Protein AF-A0A969HYB5-F1 (afdb_monomer_lite)

pLDDT: mean 87.38, std 11.6, range [45.75, 97.94]

Sequence (92 aa):
MGRLATFSATGLGVATGHDTLQQGLLEAVFRDEVATLGEATMAAKIDLFIEGRHEDLLNTFVILGDPALQLPAISTDDAPRLYLPLVRRLGA

Structure (mmCIF, N/CA/C/O backbone):
data_AF-A0A969HYB5-F1
#
_entry.id   AF-A0A969HYB5-F1
#
loop_
_atom_site.group_PDB
_atom_site.id
_atom_site.type_symbol
_atom_site.label_atom_id
_atom_site.label_alt_id
_atom_site.label_comp_id
_at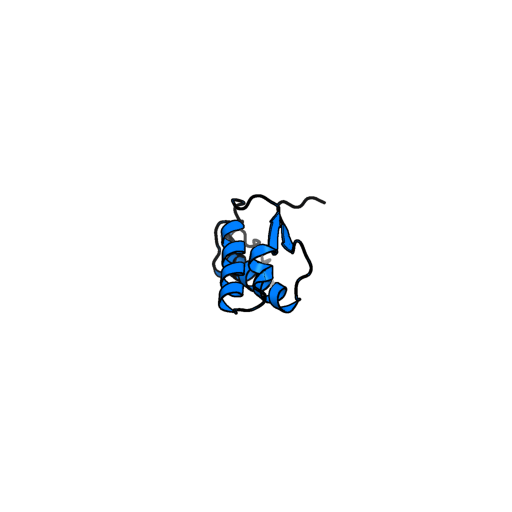om_site.label_asym_id
_atom_site.label_entity_id
_atom_site.label_seq_id
_atom_site.pdbx_PDB_ins_code
_atom_site.Cartn_x
_atom_site.Cartn_y
_atom_site.Cartn_z
_at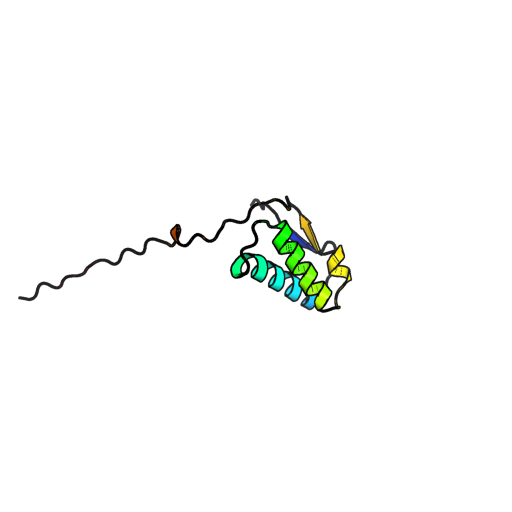om_site.occupancy
_atom_site.B_iso_or_equiv
_atom_site.auth_seq_id
_atom_site.auth_comp_id
_atom_site.auth_asym_id
_atom_site.auth_atom_id
_atom_site.pdbx_PDB_model_num
ATOM 1 N N . MET A 1 1 ? 14.544 18.466 -2.698 1.00 45.75 1 MET A N 1
ATOM 2 C CA . MET A 1 1 ? 14.054 17.091 -2.467 1.00 45.75 1 MET A CA 1
ATOM 3 C C . MET A 1 1 ? 12.679 16.980 -3.102 1.00 45.75 1 MET A C 1
ATOM 5 O O . MET A 1 1 ? 11.818 17.769 -2.738 1.00 45.75 1 MET A O 1
ATOM 9 N N . GLY A 1 2 ? 12.502 16.101 -4.088 1.00 80.12 2 GLY A N 1
ATOM 10 C CA . GLY A 1 2 ? 11.224 15.886 -4.777 1.00 80.12 2 GLY A CA 1
ATOM 11 C C . GLY A 1 2 ? 10.649 14.515 -4.428 1.00 80.12 2 GLY A C 1
ATOM 12 O O . GLY A 1 2 ? 11.411 13.574 -4.219 1.00 80.12 2 GLY A O 1
ATOM 13 N N . ARG A 1 3 ? 9.322 14.410 -4.338 1.00 80.56 3 ARG A N 1
ATOM 14 C CA . ARG A 1 3 ? 8.592 13.146 -4.155 1.00 80.56 3 ARG A CA 1
ATOM 15 C C . ARG A 1 3 ? 7.609 13.005 -5.314 1.00 80.56 3 ARG A C 1
ATOM 17 O O . ARG A 1 3 ? 6.944 13.982 -5.640 1.00 80.56 3 ARG A O 1
ATOM 24 N N . LEU A 1 4 ? 7.531 11.817 -5.914 1.00 88.44 4 LEU A N 1
ATOM 25 C CA . LEU A 1 4 ? 6.558 11.516 -6.974 1.00 88.44 4 LEU A CA 1
ATOM 26 C C . LEU A 1 4 ? 5.165 11.232 -6.394 1.00 88.44 4 LEU A C 1
ATOM 28 O O . LEU A 1 4 ? 4.162 11.616 -6.985 1.00 88.44 4 LEU A O 1
ATOM 32 N N . ALA A 1 5 ? 5.119 10.600 -5.217 1.00 93.12 5 ALA A N 1
ATOM 33 C CA . ALA A 1 5 ? 3.895 10.345 -4.471 1.00 93.12 5 ALA A CA 1
ATOM 34 C C . ALA A 1 5 ? 4.165 10.164 -2.963 1.00 93.12 5 ALA A C 1
ATOM 36 O O . ALA A 1 5 ? 5.305 9.958 -2.527 1.00 93.12 5 ALA A O 1
ATOM 37 N N . THR A 1 6 ? 3.105 10.229 -2.157 1.00 93.38 6 THR A N 1
ATOM 38 C CA . THR A 1 6 ? 3.100 9.839 -0.739 1.00 93.38 6 THR A CA 1
ATOM 39 C C . THR A 1 6 ? 1.808 9.127 -0.380 1.00 93.38 6 THR A C 1
ATOM 41 O O . THR A 1 6 ? 0.752 9.529 -0.851 1.00 93.38 6 THR A O 1
ATOM 44 N N . PHE A 1 7 ? 1.893 8.119 0.484 1.00 94.38 7 PHE A N 1
ATOM 45 C CA . PHE A 1 7 ? 0.746 7.471 1.111 1.00 94.38 7 PHE A CA 1
ATOM 46 C C . PHE A 1 7 ? 0.758 7.820 2.601 1.00 94.38 7 PHE A C 1
ATOM 48 O O . PHE A 1 7 ? 1.727 7.509 3.294 1.00 94.38 7 PHE A O 1
ATOM 55 N N . SER A 1 8 ? -0.237 8.573 3.071 1.00 91.94 8 SER A N 1
ATOM 56 C CA . SER A 1 8 ? -0.208 9.172 4.413 1.00 91.94 8 SER A CA 1
ATOM 57 C C . SER A 1 8 ? -1.595 9.517 4.948 1.00 91.94 8 SER A C 1
ATOM 59 O O . SER A 1 8 ? -2.511 9.790 4.172 1.00 91.94 8 SER A O 1
ATOM 61 N N . ALA A 1 9 ? -1.718 9.580 6.275 1.00 90.25 9 ALA A N 1
ATOM 62 C CA . ALA A 1 9 ? -2.921 10.040 6.959 1.00 90.25 9 ALA A CA 1
ATOM 63 C C . ALA A 1 9 ? -3.164 11.551 6.769 1.00 90.25 9 ALA A C 1
ATOM 65 O O . ALA A 1 9 ? -2.233 12.356 6.826 1.00 90.25 9 ALA A O 1
ATOM 66 N N . THR A 1 10 ? -4.428 11.944 6.608 1.00 84.25 10 THR A N 1
ATOM 67 C CA . THR A 1 10 ? -4.898 13.341 6.621 1.00 84.25 10 THR A CA 1
ATOM 68 C C . THR A 1 10 ? -5.259 13.842 8.025 1.00 84.25 10 THR A C 1
ATOM 70 O O . THR A 1 10 ? -5.591 15.015 8.187 1.00 84.25 10 THR A O 1
ATOM 73 N N . GLY A 1 11 ? -5.182 12.979 9.043 1.00 79.19 11 GLY A N 1
ATOM 74 C CA . GLY A 1 11 ? -5.544 13.274 10.430 1.00 79.19 11 GLY A CA 1
ATOM 75 C C . GLY A 1 11 ? -4.783 12.418 11.448 1.00 79.19 11 GLY A C 1
ATOM 76 O O . GLY A 1 11 ? -3.777 11.790 11.119 1.00 79.19 11 GLY A O 1
ATOM 77 N N . LEU A 1 12 ? -5.254 12.418 12.701 1.00 75.44 12 LEU A N 1
ATOM 78 C CA . LEU A 1 12 ? -4.704 11.568 13.760 1.00 75.44 12 LEU A CA 1
ATOM 79 C C . LEU A 1 12 ? -5.057 10.107 13.472 1.00 75.44 12 LEU A C 1
ATOM 81 O O . LEU A 1 12 ? -6.235 9.779 13.393 1.00 75.44 12 LEU A O 1
ATOM 85 N N . GLY A 1 13 ? -4.047 9.250 13.360 1.00 70.38 13 GLY A N 1
ATOM 86 C CA . GLY A 1 13 ? -4.229 7.808 13.229 1.00 70.38 13 GLY A CA 1
ATOM 87 C C . GLY A 1 13 ? -3.590 7.038 14.382 1.00 70.38 13 GLY A C 1
ATOM 88 O O . GLY A 1 13 ? -2.725 7.553 15.096 1.00 70.38 13 GLY A O 1
ATOM 89 N N . VAL A 1 14 ? -4.035 5.796 14.583 1.00 79.25 14 VAL A N 1
ATOM 90 C CA . VAL A 1 14 ? -3.449 4.874 15.566 1.00 79.25 14 VAL A CA 1
ATOM 91 C C . VAL A 1 14 ? -2.297 4.115 14.911 1.00 79.25 14 VAL A C 1
ATOM 93 O O . VAL A 1 14 ? -2.470 3.553 13.833 1.00 79.25 14 VAL A O 1
ATOM 96 N N . ALA A 1 15 ? -1.142 4.059 15.584 1.00 80.50 15 ALA A N 1
ATOM 97 C CA . ALA A 1 15 ? 0.081 3.456 15.043 1.00 80.50 15 ALA A CA 1
ATOM 98 C C . ALA A 1 15 ? -0.121 2.021 14.522 1.00 80.50 15 ALA A C 1
ATOM 100 O O . ALA A 1 15 ? 0.361 1.701 13.444 1.00 80.50 15 ALA A O 1
ATOM 101 N N . THR A 1 16 ? -0.918 1.200 15.212 1.00 81.44 16 THR A N 1
ATOM 102 C CA . THR A 1 16 ? -1.193 -0.182 14.788 1.00 81.44 16 THR A CA 1
ATOM 103 C C . THR A 1 16 ? -1.901 -0.268 13.437 1.00 81.44 16 THR A C 1
ATOM 105 O O . THR A 1 16 ? -1.579 -1.136 12.640 1.00 81.44 16 THR A O 1
ATOM 108 N N . GLY A 1 17 ? -2.813 0.660 13.130 1.00 86.12 17 GLY A N 1
ATOM 109 C CA . GLY A 1 17 ? -3.454 0.701 11.814 1.00 86.12 17 GLY A CA 1
ATOM 110 C C . GLY A 1 17 ? -2.515 1.207 10.713 1.00 86.12 17 GLY A C 1
ATOM 111 O O . GLY A 1 17 ? -2.645 0.811 9.558 1.00 86.12 17 GLY A O 1
ATOM 112 N N . HIS A 1 18 ? -1.531 2.048 11.058 1.00 93.25 18 HIS A N 1
ATOM 113 C CA . HIS A 1 18 ? -0.484 2.441 10.111 1.00 93.25 18 HIS A CA 1
ATOM 114 C C . HIS A 1 18 ? 0.426 1.258 9.769 1.00 93.25 18 HIS A C 1
ATOM 116 O O . HIS A 1 18 ? 0.835 1.139 8.617 1.00 93.25 18 HIS A O 1
ATOM 122 N N . ASP A 1 19 ? 0.712 0.388 10.741 1.00 94.38 19 ASP A N 1
ATOM 123 C CA . ASP A 1 19 ? 1.526 -0.808 10.526 1.00 94.38 19 ASP A CA 1
ATOM 124 C C . ASP A 1 19 ? 0.844 -1.769 9.542 1.00 94.38 19 ASP A C 1
ATOM 126 O O . ASP A 1 19 ? 1.484 -2.181 8.575 1.00 94.38 19 ASP A O 1
ATOM 130 N N . THR A 1 20 ? -0.461 -2.034 9.705 1.00 95.50 20 THR A N 1
ATOM 131 C CA . THR A 1 20 ? -1.246 -2.846 8.755 1.00 95.50 20 THR A CA 1
ATOM 132 C C . THR A 1 20 ? -1.214 -2.254 7.347 1.00 95.50 2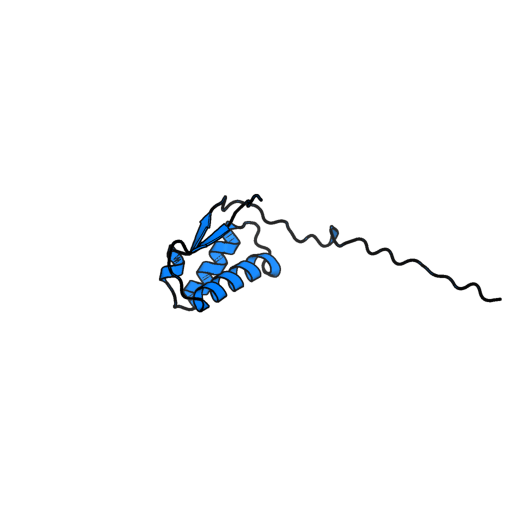0 THR A C 1
ATOM 134 O O . THR A 1 20 ? -0.906 -2.949 6.380 1.00 95.50 20 THR A O 1
ATOM 137 N N . LEU A 1 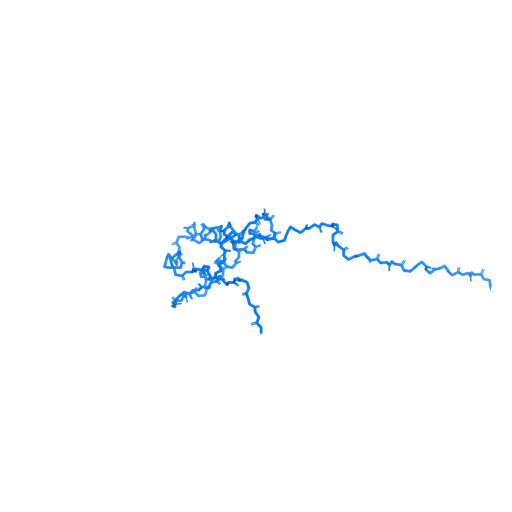21 ? -1.448 -0.943 7.220 1.00 96.25 21 LEU A N 1
ATOM 138 C CA . LEU A 1 21 ? -1.406 -0.249 5.930 1.00 96.25 21 LEU A CA 1
ATOM 139 C C . LEU A 1 21 ? -0.012 -0.276 5.287 1.00 96.25 21 LEU A C 1
ATOM 141 O O . LEU A 1 21 ? 0.111 -0.422 4.072 1.00 96.25 21 LEU A O 1
ATOM 145 N N . GLN A 1 22 ? 1.046 -0.118 6.080 1.00 95.62 22 GLN A N 1
ATOM 146 C CA . GLN A 1 22 ? 2.418 -0.172 5.587 1.00 95.62 22 GLN A CA 1
ATOM 147 C C . GLN A 1 22 ? 2.782 -1.586 5.133 1.00 95.62 22 GLN A C 1
ATOM 149 O O . GLN A 1 22 ? 3.403 -1.740 4.083 1.00 95.62 22 GLN A O 1
ATOM 154 N N . GLN A 1 23 ? 2.399 -2.605 5.902 1.00 96.62 23 GLN A N 1
ATOM 155 C CA . GLN A 1 23 ? 2.670 -3.995 5.568 1.00 96.62 23 GLN A CA 1
ATOM 156 C C . GLN A 1 23 ? 1.967 -4.392 4.268 1.00 96.62 23 GLN A C 1
ATOM 158 O O . GLN A 1 23 ? 2.649 -4.826 3.344 1.00 96.62 23 GLN A O 1
ATOM 163 N N . GLY A 1 24 ? 0.657 -4.154 4.151 1.00 96.81 24 GLY A N 1
ATOM 164 C CA . GLY A 1 24 ? -0.095 -4.489 2.939 1.00 96.81 24 GLY A CA 1
ATOM 165 C C . GLY A 1 24 ? 0.411 -3.755 1.695 1.00 96.81 24 GLY A C 1
ATOM 166 O O . GLY A 1 24 ? 0.523 -4.340 0.620 1.00 96.81 24 GLY A O 1
ATOM 167 N N . LEU A 1 25 ? 0.827 -2.489 1.842 1.00 97.12 25 LEU A N 1
ATOM 168 C CA . LEU A 1 25 ? 1.458 -1.741 0.751 1.00 97.12 25 LEU A CA 1
ATOM 169 C C . LEU A 1 25 ? 2.763 -2.412 0.301 1.00 97.12 25 LEU A C 1
ATOM 171 O O . LEU A 1 25 ? 2.981 -2.601 -0.891 1.00 97.12 25 LEU A O 1
ATOM 175 N N . LEU A 1 26 ? 3.653 -2.735 1.243 1.00 95.75 26 LEU A N 1
ATOM 176 C CA . LEU A 1 26 ? 4.960 -3.315 0.932 1.00 95.75 26 LEU A CA 1
ATOM 177 C C . LEU A 1 26 ? 4.837 -4.742 0.389 1.00 95.75 26 LEU A C 1
ATOM 179 O O . LEU A 1 26 ? 5.580 -5.096 -0.523 1.00 95.75 26 LEU A O 1
ATOM 183 N N . GLU A 1 27 ? 3.902 -5.543 0.900 1.00 96.88 27 GLU A N 1
ATOM 184 C CA . GLU A 1 27 ? 3.608 -6.871 0.356 1.00 96.88 27 GLU A CA 1
ATOM 185 C C . GLU A 1 27 ? 3.100 -6.766 -1.086 1.00 96.88 27 GLU A C 1
ATOM 187 O O . GLU A 1 27 ? 3.681 -7.387 -1.975 1.00 96.88 27 GLU A O 1
ATOM 192 N N . ALA A 1 28 ? 2.138 -5.884 -1.366 1.00 96.56 28 ALA A N 1
ATOM 193 C CA . ALA A 1 28 ? 1.647 -5.692 -2.728 1.00 96.56 28 ALA A CA 1
ATOM 194 C C . ALA A 1 28 ? 2.755 -5.249 -3.705 1.00 96.56 28 ALA A C 1
ATOM 196 O O . ALA A 1 28 ? 2.809 -5.713 -4.842 1.00 96.56 28 ALA A O 1
ATOM 197 N N . VAL A 1 29 ? 3.667 -4.374 -3.262 1.00 94.69 29 VAL A N 1
ATOM 198 C CA . VAL A 1 29 ? 4.781 -3.878 -4.091 1.00 94.69 29 VAL A CA 1
ATOM 199 C C . VAL A 1 29 ? 5.845 -4.951 -4.330 1.00 94.69 29 VAL A C 1
ATOM 201 O O . VAL A 1 29 ? 6.273 -5.144 -5.463 1.00 94.69 29 VAL A O 1
ATOM 204 N N . PHE A 1 30 ? 6.326 -5.605 -3.271 1.00 93.00 30 PHE A N 1
ATOM 205 C CA . PHE A 1 30 ? 7.538 -6.430 -3.336 1.00 93.00 30 PHE A CA 1
ATOM 206 C C . PHE A 1 30 ? 7.273 -7.926 -3.475 1.00 93.00 30 PHE A C 1
ATOM 208 O O . PHE A 1 30 ? 8.187 -8.662 -3.840 1.00 93.00 30 PHE A O 1
ATOM 215 N N . ARG A 1 31 ? 6.069 -8.385 -3.129 1.00 93.62 31 ARG A N 1
ATOM 216 C CA . ARG A 1 31 ? 5.695 -9.800 -3.170 1.00 93.62 31 ARG A CA 1
ATOM 217 C C . ARG A 1 31 ? 4.705 -10.091 -4.286 1.00 93.62 31 ARG A C 1
ATOM 219 O O . ARG A 1 31 ? 4.915 -11.050 -5.018 1.00 93.62 31 ARG A O 1
ATOM 226 N N . ASP A 1 32 ? 3.651 -9.289 -4.390 1.00 94.56 32 ASP A N 1
ATOM 227 C CA . ASP A 1 32 ? 2.618 -9.494 -5.413 1.00 94.56 32 ASP A CA 1
ATOM 228 C C . ASP A 1 32 ? 2.940 -8.761 -6.721 1.00 94.56 32 ASP A C 1
ATOM 230 O O . ASP A 1 32 ? 2.296 -9.010 -7.738 1.00 94.56 32 ASP A O 1
ATOM 234 N N . GLU A 1 33 ? 3.950 -7.883 -6.691 1.00 93.75 33 GLU A N 1
ATOM 235 C CA . GLU A 1 33 ? 4.482 -7.154 -7.845 1.00 93.75 33 GLU A CA 1
ATOM 236 C C . GLU A 1 33 ? 3.383 -6.440 -8.650 1.00 93.75 33 GLU A C 1
ATOM 238 O O . GLU A 1 33 ? 3.359 -6.463 -9.883 1.00 93.75 33 GLU A O 1
ATOM 243 N N . VAL A 1 34 ? 2.444 -5.799 -7.942 1.00 95.50 34 VAL A N 1
ATOM 244 C CA . VAL A 1 34 ? 1.363 -5.043 -8.588 1.00 95.50 34 VAL A CA 1
ATOM 245 C C . VAL A 1 34 ? 1.930 -3.918 -9.458 1.00 95.50 34 VAL A C 1
ATOM 247 O O . VAL A 1 34 ? 2.948 -3.300 -9.136 1.00 95.50 34 VAL A O 1
ATOM 250 N N . ALA A 1 35 ? 1.262 -3.628 -10.573 1.00 95.19 35 ALA A N 1
ATOM 251 C CA . ALA A 1 35 ? 1.806 -2.745 -11.600 1.00 95.19 35 ALA A CA 1
ATOM 252 C C . ALA A 1 35 ? 1.812 -1.270 -11.175 1.00 95.19 35 ALA A C 1
ATOM 254 O O . ALA A 1 35 ? 2.677 -0.496 -11.589 1.00 95.19 35 ALA A O 1
ATOM 255 N N . THR A 1 36 ? 0.841 -0.858 -10.360 1.00 97.00 36 THR A N 1
ATOM 256 C CA . THR A 1 36 ? 0.613 0.552 -10.037 1.00 97.00 36 THR A CA 1
ATOM 257 C C . THR A 1 36 ? 0.611 0.832 -8.542 1.00 97.00 36 THR A C 1
ATOM 259 O O . THR A 1 36 ? 0.209 0.018 -7.709 1.00 97.00 36 THR A O 1
ATOM 262 N N . LEU A 1 37 ? 0.992 2.060 -8.187 1.00 96.44 37 LEU A N 1
ATOM 263 C CA . LEU A 1 37 ? 0.910 2.532 -6.807 1.00 96.44 37 LEU A CA 1
ATOM 264 C C . LEU A 1 37 ? -0.543 2.546 -6.287 1.00 96.44 37 LEU A C 1
ATOM 266 O O . LEU A 1 37 ? -0.784 2.311 -5.103 1.00 96.44 37 LEU A O 1
ATOM 270 N N . GLY A 1 38 ? -1.519 2.785 -7.167 1.00 97.06 38 GLY A N 1
ATOM 271 C CA . GLY A 1 38 ? -2.943 2.689 -6.855 1.00 97.06 38 GLY A CA 1
ATOM 272 C C . GLY A 1 38 ? -3.349 1.289 -6.396 1.00 97.06 38 GLY A C 1
ATOM 273 O O . GLY A 1 38 ? -3.988 1.164 -5.353 1.00 97.06 38 GLY A O 1
ATOM 274 N N . GLU A 1 39 ? -2.925 0.243 -7.109 1.00 97.69 39 GLU A N 1
ATOM 275 C CA . GLU A 1 39 ? -3.181 -1.151 -6.717 1.00 97.69 39 GLU A CA 1
ATOM 276 C C . GLU A 1 39 ? -2.550 -1.476 -5.361 1.00 97.69 39 GLU A C 1
ATOM 278 O O . GLU A 1 39 ? -3.228 -2.024 -4.492 1.00 97.69 39 GLU A O 1
ATOM 283 N N . ALA A 1 40 ? -1.305 -1.050 -5.129 1.00 97.50 40 ALA A N 1
ATOM 284 C CA . ALA A 1 40 ? -0.627 -1.281 -3.855 1.00 97.50 40 ALA A CA 1
ATOM 285 C C . ALA A 1 40 ? -1.353 -0.607 -2.676 1.00 97.50 40 ALA A C 1
ATOM 287 O O . ALA A 1 40 ? -1.550 -1.208 -1.621 1.00 97.50 40 ALA A O 1
ATOM 288 N N . THR A 1 41 ? -1.790 0.646 -2.847 1.00 97.56 41 THR A N 1
ATOM 289 C CA . THR A 1 41 ? -2.543 1.355 -1.795 1.00 97.56 41 THR A CA 1
ATOM 290 C C . THR A 1 41 ? -3.946 0.781 -1.586 1.00 97.56 41 THR A C 1
ATOM 292 O O . THR A 1 41 ? -4.465 0.846 -0.473 1.00 97.56 41 THR A O 1
ATOM 295 N N . MET A 1 42 ? -4.561 0.201 -2.622 1.00 97.75 42 MET A N 1
ATOM 296 C CA . MET A 1 42 ? -5.837 -0.504 -2.498 1.00 97.75 42 MET A CA 1
ATOM 297 C C . MET A 1 42 ? -5.679 -1.807 -1.710 1.00 97.75 42 MET A C 1
ATOM 299 O O . MET A 1 42 ? -6.467 -2.045 -0.799 1.00 97.75 42 MET A O 1
ATOM 303 N N . ALA A 1 43 ? -4.648 -2.605 -2.002 1.00 97.94 43 ALA A N 1
ATOM 304 C CA . ALA A 1 43 ? -4.339 -3.827 -1.258 1.00 97.94 43 ALA A CA 1
ATOM 305 C C . ALA A 1 43 ? -4.149 -3.539 0.241 1.00 97.94 43 ALA A C 1
ATOM 307 O O . ALA A 1 43 ? -4.837 -4.127 1.069 1.00 97.94 43 ALA A O 1
ATOM 308 N N . ALA A 1 44 ? -3.354 -2.518 0.579 1.00 97.56 44 ALA A N 1
ATOM 309 C CA . ALA A 1 44 ? -3.184 -2.059 1.959 1.00 97.56 44 ALA A CA 1
ATOM 310 C C . ALA A 1 44 ? -4.517 -1.752 2.669 1.00 97.56 44 ALA A C 1
ATOM 312 O O . ALA A 1 44 ? -4.723 -2.111 3.828 1.00 97.56 44 ALA A O 1
ATOM 313 N N . LYS A 1 45 ? -5.445 -1.076 1.978 1.00 97.25 45 LYS A N 1
ATOM 314 C CA . LYS A 1 45 ? -6.772 -0.761 2.531 1.00 97.25 45 LYS A CA 1
ATOM 315 C C . LYS A 1 45 ? -7.656 -1.996 2.673 1.00 97.25 45 LYS A C 1
ATOM 317 O O . LYS A 1 45 ? -8.453 -2.042 3.605 1.00 97.25 45 LYS A O 1
ATOM 322 N N . ILE A 1 46 ? -7.536 -2.970 1.773 1.00 97.56 46 ILE A N 1
ATOM 323 C CA . ILE A 1 46 ? -8.249 -4.248 1.874 1.00 97.56 46 ILE A CA 1
ATOM 324 C C . ILE A 1 46 ? -7.778 -5.010 3.116 1.00 97.56 46 ILE A C 1
ATOM 326 O O . ILE A 1 46 ? -8.623 -5.479 3.873 1.00 97.56 46 ILE A O 1
ATOM 330 N N . ASP A 1 47 ? -6.472 -5.056 3.382 1.00 96.75 47 ASP A N 1
ATOM 331 C CA . ASP A 1 47 ? -5.929 -5.711 4.579 1.00 96.75 47 ASP A CA 1
ATOM 332 C C . ASP A 1 47 ? -6.448 -5.061 5.863 1.00 96.75 47 ASP A C 1
ATOM 334 O O . ASP A 1 47 ? -6.941 -5.746 6.762 1.00 96.75 47 ASP A O 1
ATOM 338 N N . LEU A 1 48 ? -6.435 -3.726 5.917 1.00 95.69 48 LEU A N 1
ATOM 339 C CA . LEU A 1 48 ? -6.997 -2.977 7.039 1.00 95.69 48 LEU A CA 1
ATOM 340 C C . LEU A 1 48 ? -8.508 -3.225 7.203 1.00 95.69 48 LEU A C 1
ATOM 342 O O . LEU A 1 48 ? -9.006 -3.364 8.320 1.00 95.69 48 LEU A O 1
ATOM 346 N N . PHE A 1 49 ? -9.249 -3.298 6.095 1.00 96.62 49 PHE A N 1
ATOM 347 C CA . PHE A 1 49 ? -10.679 -3.604 6.116 1.00 96.62 49 PHE A CA 1
ATOM 348 C C . PHE A 1 49 ? -10.950 -5.015 6.659 1.00 96.62 49 PHE A C 1
ATOM 350 O O . PHE A 1 49 ? -11.865 -5.191 7.461 1.00 96.62 49 PHE A O 1
ATOM 357 N N . ILE A 1 50 ? -10.139 -6.005 6.273 1.00 96.44 50 ILE A N 1
ATOM 358 C CA . ILE A 1 50 ? -10.234 -7.387 6.768 1.00 96.44 50 ILE A CA 1
ATOM 359 C C . ILE A 1 50 ? -9.889 -7.470 8.262 1.00 96.44 50 ILE A C 1
ATOM 361 O O . ILE A 1 50 ? -10.526 -8.238 8.983 1.00 96.44 50 ILE A O 1
ATOM 365 N N . GLU A 1 51 ? -8.931 -6.672 8.746 1.00 93.75 51 GLU A N 1
ATOM 366 C CA . GLU A 1 51 ? -8.608 -6.581 10.178 1.00 93.75 51 GLU A CA 1
ATOM 367 C C . GLU A 1 51 ? -9.820 -6.123 11.017 1.00 93.75 51 GLU A C 1
ATOM 369 O O . GLU A 1 51 ? -9.950 -6.494 12.187 1.00 93.75 51 GLU A O 1
ATOM 374 N N . GLY A 1 52 ? -10.729 -5.337 10.427 1.00 92.81 52 GLY A N 1
ATOM 375 C CA . GLY A 1 52 ? -11.958 -4.876 11.080 1.00 92.81 52 GLY A CA 1
ATOM 376 C C . GLY A 1 52 ? -11.709 -3.855 12.194 1.00 92.81 52 GLY A C 1
ATOM 377 O O . GLY A 1 52 ? -12.505 -3.726 13.127 1.00 92.81 52 GLY A O 1
ATOM 378 N N . ARG A 1 53 ? -10.574 -3.151 12.137 1.00 90.00 53 ARG A N 1
ATOM 379 C CA . ARG A 1 53 ? -10.165 -2.114 13.092 1.00 90.00 53 ARG A CA 1
ATOM 380 C C . ARG A 1 53 ? -9.667 -0.884 12.343 1.00 90.00 53 ARG A C 1
ATOM 382 O O . ARG A 1 53 ? -9.227 -0.981 11.207 1.00 90.00 53 ARG A O 1
ATOM 389 N N . HIS A 1 54 ? -9.691 0.270 13.014 1.00 90.81 54 HIS A N 1
ATOM 390 C CA . HIS A 1 54 ? -9.142 1.522 12.474 1.00 90.81 54 HIS A CA 1
ATOM 391 C C . HIS A 1 54 ? -9.800 1.954 11.147 1.00 90.81 54 HIS A C 1
ATOM 393 O O . HIS A 1 54 ? -9.138 2.465 10.247 1.00 90.81 54 HIS A O 1
ATOM 399 N N . GLU A 1 55 ? -11.116 1.742 11.019 1.00 90.12 55 GLU A N 1
ATOM 400 C CA . GLU A 1 55 ? -11.901 2.036 9.806 1.00 90.12 55 GLU A CA 1
ATOM 401 C C . GLU A 1 55 ? -11.808 3.503 9.358 1.00 90.12 55 GLU A C 1
ATOM 403 O O . GLU A 1 55 ? -11.963 3.821 8.177 1.00 90.12 55 GLU A O 1
ATOM 408 N N . ASP A 1 56 ? -11.514 4.415 10.286 1.00 90.62 56 ASP A N 1
ATOM 409 C CA . ASP A 1 56 ? -11.232 5.815 9.988 1.00 90.62 56 ASP A CA 1
ATOM 410 C C . ASP A 1 56 ? -10.046 5.971 9.022 1.00 90.62 56 ASP A C 1
ATOM 412 O O . ASP A 1 56 ? -10.066 6.842 8.144 1.00 90.62 56 ASP A O 1
ATOM 416 N N . LEU A 1 57 ? -9.048 5.086 9.098 1.00 92.94 57 LEU A N 1
ATOM 417 C CA . LEU A 1 57 ? -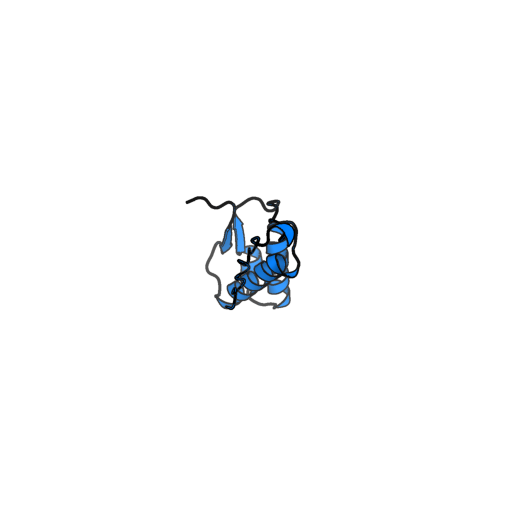7.882 5.095 8.217 1.00 92.94 57 LEU A CA 1
ATOM 418 C C . LEU A 1 57 ? -8.213 4.669 6.782 1.00 92.94 57 LEU A C 1
ATOM 420 O O . LEU A 1 57 ? -7.535 5.114 5.857 1.00 92.94 57 LEU A O 1
ATOM 424 N N . LEU A 1 58 ? -9.299 3.923 6.540 1.00 93.62 58 LEU A N 1
ATOM 425 C CA . LEU A 1 58 ? -9.751 3.616 5.172 1.00 93.62 58 LEU A CA 1
ATOM 426 C C . LEU A 1 58 ? -10.047 4.896 4.377 1.00 93.62 58 LEU A C 1
ATOM 428 O O . LEU A 1 58 ? -9.796 4.965 3.169 1.00 93.62 58 LEU A O 1
ATOM 432 N N . ASN A 1 59 ? -10.530 5.924 5.077 1.00 92.44 59 ASN A N 1
ATOM 433 C CA . ASN A 1 59 ? -10.933 7.201 4.499 1.00 92.44 59 ASN A CA 1
ATOM 434 C C . ASN A 1 59 ? -9.895 8.312 4.703 1.00 92.44 59 ASN A C 1
ATOM 436 O O . ASN A 1 59 ? -9.868 9.266 3.928 1.00 92.44 59 ASN A O 1
ATOM 440 N N . THR A 1 60 ? -9.037 8.204 5.721 1.00 92.56 60 THR A N 1
ATOM 441 C CA . THR A 1 60 ? -8.050 9.246 6.049 1.00 92.56 60 THR A CA 1
ATOM 442 C C . THR A 1 60 ? -6.638 8.932 5.567 1.00 92.56 60 THR A C 1
ATOM 444 O O . THR A 1 60 ? -5.855 9.864 5.407 1.00 92.56 60 THR A O 1
ATOM 447 N N . PHE A 1 61 ? -6.294 7.679 5.254 1.00 93.75 61 PHE A N 1
ATOM 448 C CA . PHE A 1 61 ? -5.030 7.356 4.591 1.00 93.75 61 PHE A CA 1
ATOM 449 C C . PHE A 1 61 ? -5.185 7.475 3.074 1.00 93.75 61 PHE A C 1
ATOM 451 O O . PHE A 1 61 ? -5.958 6.749 2.439 1.00 93.75 61 PHE A O 1
ATOM 458 N N . VAL A 1 62 ? -4.474 8.430 2.480 1.00 94.12 62 VAL A N 1
ATOM 459 C CA . VAL A 1 62 ? -4.643 8.808 1.074 1.00 94.12 62 VAL A CA 1
ATOM 460 C C . VAL A 1 62 ? -3.315 8.833 0.343 1.00 94.12 62 VAL A C 1
ATOM 462 O O . VAL A 1 62 ? -2.256 9.054 0.935 1.00 94.12 62 VAL A O 1
ATOM 465 N N . ILE A 1 63 ? -3.393 8.636 -0.969 1.00 95.31 63 ILE A N 1
ATOM 466 C CA . ILE A 1 63 ? -2.294 8.915 -1.878 1.00 95.31 63 ILE A CA 1
ATOM 467 C C . ILE A 1 63 ? -2.333 10.391 -2.291 1.00 95.31 63 ILE A C 1
ATOM 469 O O . ILE A 1 63 ? -3.360 10.892 -2.742 1.00 95.31 63 ILE A O 1
ATOM 473 N N . LEU A 1 64 ? -1.209 11.091 -2.148 1.00 94.12 64 LEU A N 1
ATOM 474 C CA . LEU A 1 64 ? -0.972 12.385 -2.788 1.00 94.12 64 LEU A CA 1
ATOM 475 C C . LEU A 1 64 ? 0.043 12.153 -3.909 1.00 94.12 64 LEU A C 1
ATOM 477 O O . LEU A 1 64 ? 1.226 11.942 -3.639 1.00 94.12 64 LEU A O 1
ATOM 481 N N . GLY A 1 65 ? -0.436 12.131 -5.150 1.00 92.38 65 GLY A N 1
ATOM 482 C CA . GLY A 1 65 ? 0.320 11.756 -6.345 1.00 92.38 65 GLY A CA 1
ATOM 483 C C . GLY A 1 65 ? -0.613 11.186 -7.414 1.00 92.38 65 GLY A C 1
ATOM 484 O O . GLY A 1 65 ? -1.832 11.289 -7.281 1.00 92.38 65 GLY A O 1
ATOM 485 N N . ASP A 1 66 ? -0.042 10.579 -8.452 1.00 95.88 66 ASP A N 1
ATOM 486 C CA . ASP A 1 66 ? -0.797 9.861 -9.483 1.00 95.88 66 ASP A CA 1
ATOM 487 C C . ASP A 1 66 ? -1.002 8.387 -9.069 1.00 95.88 66 ASP A C 1
ATOM 489 O O . ASP A 1 66 ? -0.015 7.661 -8.933 1.00 95.88 66 ASP A O 1
ATOM 493 N N . PRO A 1 67 ? -2.243 7.905 -8.862 1.00 96.12 67 PRO A N 1
ATOM 494 C CA . PRO A 1 67 ? -2.506 6.490 -8.595 1.00 96.12 67 PRO A CA 1
ATOM 495 C C . PRO A 1 67 ? -2.092 5.564 -9.745 1.00 96.12 67 PRO A C 1
ATOM 497 O O . PRO A 1 67 ? -1.776 4.403 -9.501 1.00 96.12 67 PRO A O 1
ATOM 500 N N . ALA A 1 68 ? -2.059 6.064 -10.983 1.00 97.06 68 ALA A N 1
ATOM 501 C CA . ALA A 1 68 ? -1.613 5.308 -12.151 1.00 97.06 68 ALA A CA 1
ATOM 502 C C . ALA A 1 68 ? -0.079 5.268 -12.292 1.00 97.06 68 ALA A C 1
ATOM 504 O O . ALA A 1 68 ? 0.428 4.750 -13.290 1.00 97.06 68 ALA A O 1
ATOM 505 N N . LEU A 1 69 ? 0.665 5.795 -11.308 1.00 95.88 69 LEU A N 1
ATOM 506 C CA . LEU A 1 69 ? 2.120 5.710 -11.276 1.00 95.88 69 LEU A CA 1
ATOM 507 C C . LEU A 1 69 ? 2.556 4.244 -11.349 1.00 95.88 69 LEU A C 1
ATOM 509 O O . LEU A 1 69 ? 2.293 3.460 -10.436 1.00 95.88 69 LEU A O 1
ATOM 513 N N . GLN A 1 70 ? 3.238 3.912 -12.442 1.00 95.88 70 GLN A N 1
ATOM 514 C CA . GLN A 1 70 ? 3.808 2.593 -12.679 1.00 95.88 70 GLN A CA 1
ATOM 515 C C . GLN A 1 70 ? 4.966 2.348 -11.714 1.00 95.88 70 GLN A C 1
ATOM 517 O O . GLN A 1 70 ? 5.873 3.179 -11.589 1.00 95.88 70 GLN A O 1
ATOM 522 N N . LEU A 1 71 ? 4.929 1.206 -11.039 1.00 92.31 71 LEU A N 1
ATOM 523 C CA . LEU A 1 71 ? 6.016 0.752 -10.190 1.00 92.31 71 LEU A CA 1
ATOM 524 C C . LEU A 1 71 ? 7.065 0.048 -11.062 1.00 92.31 71 LEU A C 1
ATOM 526 O O . LEU A 1 71 ? 6.704 -0.696 -11.976 1.00 92.31 71 LEU A O 1
ATOM 530 N N . PRO A 1 72 ? 8.368 0.286 -10.833 1.00 85.50 72 PRO A N 1
ATOM 531 C CA . PRO A 1 72 ? 9.402 -0.450 -11.544 1.00 85.50 72 PRO A CA 1
ATOM 532 C C . PRO A 1 72 ? 9.252 -1.944 -11.262 1.00 85.50 72 PRO A C 1
ATOM 534 O O . PRO A 1 72 ? 9.303 -2.356 -10.104 1.00 85.50 72 PRO A O 1
ATOM 537 N N . ALA A 1 73 ? 9.100 -2.747 -12.315 1.00 72.00 73 ALA A N 1
ATOM 538 C CA . ALA A 1 73 ? 9.186 -4.193 -12.185 1.00 72.00 73 ALA A CA 1
ATOM 539 C C . ALA A 1 73 ? 10.582 -4.558 -11.664 1.00 72.00 73 ALA A C 1
ATOM 541 O O . ALA A 1 73 ? 11.593 -4.035 -12.152 1.00 72.00 73 ALA A O 1
ATOM 542 N N . ILE A 1 74 ? 10.651 -5.452 -10.677 1.00 67.25 74 ILE A N 1
ATOM 543 C CA . ILE A 1 74 ? 11.927 -5.955 -10.167 1.00 67.25 74 ILE A CA 1
ATOM 544 C C . ILE A 1 74 ? 12.449 -6.980 -11.175 1.00 67.25 74 ILE A C 1
ATOM 546 O O . ILE A 1 74 ? 12.304 -8.189 -11.029 1.00 67.25 74 ILE A O 1
ATOM 550 N N . SER A 1 75 ? 13.053 -6.483 -12.251 1.00 63.56 75 SER A N 1
ATOM 551 C CA . SER A 1 75 ? 13.669 -7.330 -13.267 1.00 63.56 75 SER A CA 1
ATOM 552 C C . SER A 1 75 ? 14.960 -7.922 -12.703 1.00 63.56 75 SER A C 1
ATOM 554 O O . SER A 1 75 ? 15.882 -7.186 -12.350 1.00 63.56 75 SER A O 1
ATOM 556 N N . THR A 1 76 ? 15.085 -9.251 -12.664 1.00 61.44 76 THR A N 1
ATOM 557 C CA . THR A 1 76 ? 16.353 -9.911 -12.289 1.00 61.44 76 THR A CA 1
ATOM 558 C C . THR A 1 76 ? 17.493 -9.573 -13.264 1.00 61.44 76 THR A C 1
ATOM 560 O O . THR A 1 76 ? 18.663 -9.691 -12.910 1.00 61.44 76 THR A O 1
ATOM 563 N N . ASP A 1 77 ? 17.164 -9.084 -14.464 1.00 64.62 77 ASP A N 1
ATOM 564 C CA . ASP A 1 77 ? 18.127 -8.613 -15.465 1.00 64.62 77 ASP A CA 1
ATOM 565 C C . ASP A 1 77 ? 18.897 -7.346 -15.043 1.00 64.62 77 ASP A C 1
ATOM 567 O O . ASP A 1 77 ? 20.018 -7.139 -15.513 1.00 64.62 77 ASP A O 1
ATOM 571 N N . ASP A 1 78 ? 18.352 -6.549 -14.115 1.00 62.59 78 ASP A N 1
ATOM 572 C CA . ASP A 1 78 ? 19.022 -5.381 -13.520 1.00 62.59 78 ASP A CA 1
ATOM 573 C C . ASP A 1 78 ? 19.827 -5.734 -12.255 1.00 62.59 78 ASP A C 1
ATOM 575 O O . ASP A 1 78 ? 20.385 -4.849 -11.594 1.00 62.59 78 ASP A O 1
ATOM 579 N N . ALA A 1 79 ? 19.932 -7.023 -11.901 1.00 67.00 79 ALA A N 1
ATOM 580 C CA . ALA A 1 79 ? 20.800 -7.447 -10.812 1.00 67.00 79 ALA A CA 1
ATOM 581 C C . ALA A 1 79 ? 22.237 -6.960 -11.082 1.00 67.00 79 ALA A C 1
ATOM 583 O O . ALA A 1 79 ? 22.747 -7.108 -12.201 1.00 67.00 79 ALA A O 1
ATOM 584 N N . PRO A 1 80 ? 22.923 -6.376 -10.079 1.00 67.88 80 PRO A N 1
ATOM 585 C CA . PRO A 1 80 ? 24.269 -5.864 -10.271 1.00 67.88 80 PRO A CA 1
ATOM 586 C C . PRO A 1 80 ? 25.149 -6.987 -10.810 1.00 67.88 80 PRO A C 1
ATOM 588 O O . PRO A 1 80 ? 25.282 -8.043 -10.187 1.00 67.88 80 PRO A O 1
ATOM 591 N N . ARG A 1 81 ? 25.748 -6.762 -11.985 1.00 74.62 81 ARG A N 1
ATOM 592 C CA . ARG A 1 81 ? 26.697 -7.702 -12.584 1.00 74.62 81 ARG A CA 1
ATOM 593 C C . ARG A 1 81 ? 27.898 -7.829 -11.657 1.00 74.62 81 ARG A C 1
ATOM 595 O O . ARG A 1 81 ? 28.812 -7.005 -11.678 1.00 74.62 81 ARG A O 1
ATOM 602 N N . LEU A 1 82 ? 27.869 -8.854 -10.814 1.00 76.62 82 LEU A N 1
ATOM 603 C CA . LEU A 1 82 ? 28.951 -9.166 -9.903 1.00 76.62 82 LEU A CA 1
ATOM 604 C C . LEU A 1 82 ? 30.073 -9.826 -10.711 1.00 76.62 82 LEU A C 1
ATOM 606 O O . LEU A 1 82 ? 29.972 -10.984 -11.113 1.00 76.62 82 LEU A O 1
ATOM 610 N N . TYR A 1 83 ? 31.146 -9.085 -10.970 1.00 79.62 83 TYR A N 1
ATOM 611 C CA . TYR A 1 83 ? 32.341 -9.639 -11.598 1.00 79.62 83 TYR A CA 1
ATOM 612 C C . TYR A 1 83 ? 33.275 -10.187 -10.519 1.00 79.62 83 TYR A C 1
ATOM 614 O O . TYR A 1 83 ? 33.837 -9.427 -9.732 1.00 79.62 83 TYR A O 1
ATOM 622 N N . LEU A 1 84 ? 33.462 -11.509 -10.489 1.00 82.56 84 LEU A N 1
ATOM 623 C CA . LEU A 1 84 ? 34.467 -12.139 -9.637 1.00 82.56 84 LEU A CA 1
ATOM 624 C C . LEU A 1 84 ? 35.820 -12.170 -10.373 1.00 82.56 84 LEU A C 1
ATOM 626 O O . LEU A 1 84 ? 35.898 -12.750 -11.460 1.00 82.56 84 LEU A O 1
ATOM 630 N N . PRO A 1 85 ? 36.901 -11.595 -9.814 1.00 79.56 85 PRO A N 1
ATOM 631 C CA . PRO A 1 85 ? 38.221 -11.725 -10.411 1.00 79.56 85 PRO A CA 1
ATOM 63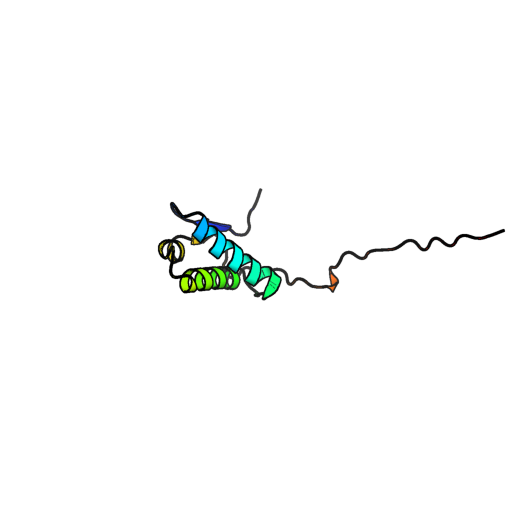2 C C . PRO A 1 85 ? 38.719 -13.169 -10.280 1.00 79.56 85 PRO A C 1
ATOM 634 O O . PRO A 1 85 ? 38.818 -13.719 -9.182 1.00 79.56 85 PRO A O 1
ATOM 637 N N . LEU A 1 86 ? 39.074 -13.786 -11.408 1.00 78.81 86 LEU A N 1
ATOM 638 C CA . LEU A 1 86 ? 39.723 -15.095 -11.428 1.00 78.81 86 LEU A CA 1
ATOM 639 C C . LEU A 1 86 ? 41.190 -14.945 -10.999 1.00 78.81 86 LEU A C 1
ATOM 641 O O . LEU A 1 86 ? 42.050 -14.583 -11.801 1.00 78.81 86 LEU A O 1
ATOM 645 N N . VAL A 1 87 ? 41.493 -15.239 -9.732 1.00 81.38 87 VAL A N 1
ATOM 646 C CA . VAL A 1 87 ? 42.879 -15.317 -9.246 1.00 81.38 87 VAL A CA 1
ATOM 647 C C . VAL A 1 87 ? 43.419 -16.722 -9.503 1.00 81.38 87 VAL A C 1
ATOM 649 O O . VAL A 1 87 ? 43.128 -17.666 -8.771 1.00 81.38 87 VAL A O 1
ATOM 652 N N . ARG A 1 88 ? 44.241 -16.873 -10.545 1.00 76.44 88 ARG A N 1
ATOM 653 C CA . ARG A 1 88 ? 45.009 -18.099 -10.793 1.00 76.44 88 ARG A CA 1
ATOM 654 C C . ARG A 1 88 ? 46.378 -17.979 -10.125 1.00 76.44 88 ARG A C 1
ATOM 656 O O . ARG A 1 88 ? 47.226 -17.217 -10.579 1.00 76.44 88 ARG A O 1
ATOM 663 N N . ARG A 1 89 ? 46.624 -18.765 -9.075 1.00 73.25 89 ARG A N 1
ATOM 664 C CA . ARG A 1 89 ? 47.964 -18.905 -8.488 1.00 73.25 89 ARG A CA 1
ATOM 665 C C . ARG A 1 89 ? 48.827 -19.765 -9.417 1.00 73.25 89 ARG A C 1
ATOM 667 O O . ARG A 1 89 ? 48.550 -20.948 -9.594 1.00 73.25 89 ARG A O 1
ATOM 674 N N . LEU A 1 90 ? 49.854 -19.175 -10.025 1.00 66.62 90 LEU A N 1
ATOM 675 C CA . LEU A 1 90 ? 50.913 -19.932 -10.694 1.00 66.62 90 LEU A CA 1
ATOM 676 C C . LEU A 1 90 ? 51.849 -20.461 -9.605 1.00 66.62 90 LEU A C 1
ATOM 678 O O . LEU A 1 90 ? 52.494 -19.685 -8.908 1.00 66.62 90 LEU A O 1
ATOM 682 N N . GLY A 1 91 ? 51.837 -21.775 -9.396 1.00 72.38 91 GLY A N 1
ATOM 683 C CA . GLY A 1 91 ? 52.825 -22.443 -8.561 1.00 72.38 91 GLY A CA 1
ATOM 684 C C . GLY A 1 91 ? 54.056 -22.789 -9.388 1.00 72.38 91 GLY A C 1
ATOM 685 O O . GLY A 1 91 ? 53.930 -23.559 -10.338 1.00 72.38 91 GLY A O 1
ATOM 686 N N . ALA A 1 92 ? 55.199 -22.216 -9.017 1.00 56.25 92 ALA A N 1
ATOM 687 C CA . ALA A 1 92 ? 56.531 -22.820 -9.045 1.00 56.25 92 ALA A CA 1
ATOM 688 C C . ALA A 1 92 ? 57.461 -21.933 -8.210 1.00 56.25 92 ALA A C 1
ATOM 690 O O . ALA A 1 92 ? 57.584 -20.739 -8.563 1.00 56.25 92 ALA A O 1
#

Foldseek 3Di:
DDDQKDWAFPDDFDVVLVVLLVVQLCCCVPPVVDFWSLVSNVSSLVSSVVVVPRPVCNVGGDMDHDRRHTRDRPDPVPVPPDDDDDDDDDDD

Secondary structure (DSSP, 8-state):
---S-EEEESS---HHHHHHHHHHHHHHHHTS--SBHHHHHHHHHHHHHHHT--THHHHHEEEES-TT-BPPP--GGGS-------------

Radius of gyration: 20.12 Å; chains: 1; bounding box: 68×40×31 Å